Protein AF-A0A3C0KDW2-F1 (afdb_monomer)

pLDDT: mean 90.24, std 12.0, range [50.56, 98.5]

Mean predicted aligned error: 4.01 Å

Radius of gyration: 10.25 Å; Cα contacts (8 Å, |Δi|>4): 35; chains: 1; bounding box: 19×29×20 Å

Solvent-accessible surface area (backbone atoms only — not comparable to full-atom values): 2869 Å² total; per-residue (Å²): 132,90,75,86,57,75,69,43,58,54,51,49,51,38,33,70,75,62,74,30,65,65,62,29,11,58,77,68,75,44,54,46,74,59,42,55,52,43,51,53,52,45,40,61,68,74,71,104

Nearest PDB structures (foldseek):
  5y9s-assembly1_D  TM=9.888E-01  e=9.982E-04  Vibrio vulnificus CMCP6
  7dwo-assembly1_A  TM=9.893E-01  e=1.136E-03  Aliivibrio fischeri ES114
  4pzj-assembly1_A-2  TM=9.302E-01  e=2.711E-02  Eggerthella lenta DSM 2243
  3hhg-assembly1_D  TM=8.868E-01  e=3.512E-02  Neisseria meningitidis serogroup B
  4ldz-assembly1_B  TM=8.408E-01  e=1.822E+00  Bacillus subtilis subsp. subtilis str. 168

Foldseek 3Di:
DPDDDPVLVVLVVLCVVPVDLCRSCVVSVHHSVVSVVSPVVVCVVVVD

Secondary structure (DSSP, 8-state):
--PPPHHHHHHHHHHHHH--HHHHHHHTTS-HHHHHHHHHHHHHHHT-

Sequence (48 aa):
MRRMETKWLEDFVSLAETRSFSRSAQLRHVTQPAFSRRIQALEAWAGT

Structure (mmCIF, N/CA/C/O backbone):
data_AF-A0A3C0KDW2-F1
#
_entry.id   AF-A0A3C0KDW2-F1
#
loop_
_atom_site.group_PDB
_atom_site.id
_atom_site.type_symbol
_atom_site.label_atom_id
_atom_site.label_alt_id
_atom_site.label_comp_id
_atom_site.label_asym_id
_atom_site.label_entity_id
_atom_site.label_seq_id
_atom_site.pdbx_PDB_ins_code
_atom_site.Cartn_x
_atom_site.Cartn_y
_atom_site.Cartn_z
_atom_site.occupancy
_atom_site.B_iso_or_equiv
_atom_site.auth_seq_id
_atom_site.auth_comp_id
_atom_site.auth_asym_id
_atom_site.auth_atom_id
_atom_site.pdbx_PDB_model_num
ATOM 1 N N . MET A 1 1 ? -9.898 18.082 -3.815 1.00 50.56 1 MET A N 1
ATOM 2 C CA . MET A 1 1 ? -10.560 16.964 -3.107 1.00 50.56 1 MET A CA 1
ATOM 3 C C . MET A 1 1 ? -9.992 15.661 -3.656 1.00 50.56 1 MET A C 1
ATOM 5 O O . MET A 1 1 ? -10.205 15.392 -4.832 1.00 50.56 1 MET A O 1
ATOM 9 N N . ARG A 1 2 ? -9.177 14.918 -2.887 1.00 60.69 2 ARG A N 1
ATOM 10 C CA . ARG A 1 2 ? -8.653 13.614 -3.342 1.00 60.69 2 ARG A CA 1
ATOM 11 C C . ARG A 1 2 ? -9.843 12.665 -3.493 1.00 60.69 2 ARG A C 1
ATOM 13 O O . ARG A 1 2 ? -10.540 12.405 -2.518 1.00 60.69 2 ARG A O 1
ATOM 20 N N . ARG A 1 3 ? -10.128 12.234 -4.721 1.00 67.50 3 ARG A N 1
ATOM 21 C CA . ARG A 1 3 ? -11.214 11.295 -5.011 1.00 67.50 3 ARG A CA 1
ATOM 22 C C . ARG A 1 3 ? -10.690 9.896 -4.672 1.00 67.50 3 ARG A C 1
ATOM 24 O O . ARG A 1 3 ? -9.631 9.527 -5.166 1.00 67.50 3 ARG A O 1
ATOM 31 N N . MET A 1 4 ? -11.376 9.182 -3.784 1.00 68.44 4 MET A N 1
ATOM 32 C CA . MET A 1 4 ? -11.006 7.817 -3.400 1.00 68.44 4 MET A CA 1
ATOM 33 C C . MET A 1 4 ? -11.041 6.904 -4.635 1.00 68.44 4 MET A C 1
ATOM 35 O O . MET A 1 4 ? -11.990 6.974 -5.419 1.00 68.44 4 MET A O 1
ATOM 39 N N . GLU A 1 5 ? -10.008 6.080 -4.822 1.00 72.19 5 GLU A N 1
ATOM 40 C CA . GLU A 1 5 ? -9.993 5.041 -5.853 1.00 72.19 5 GLU A CA 1
ATOM 41 C C . GLU A 1 5 ? -10.416 3.705 -5.242 1.00 72.19 5 GLU A C 1
ATOM 43 O O . GLU A 1 5 ? -9.784 3.218 -4.307 1.00 72.19 5 GLU A O 1
ATOM 48 N N . THR A 1 6 ? -11.437 3.059 -5.810 1.00 75.62 6 THR A N 1
ATOM 49 C CA . THR A 1 6 ? -11.976 1.774 -5.323 1.00 75.62 6 THR A CA 1
ATOM 50 C C . THR A 1 6 ? -10.900 0.687 -5.192 1.00 75.62 6 THR A C 1
ATOM 52 O O . THR A 1 6 ? -10.976 -0.171 -4.317 1.00 75.62 6 THR A O 1
ATOM 55 N N . LYS A 1 7 ? -9.839 0.777 -6.006 1.00 75.81 7 LYS A N 1
ATOM 56 C CA . LYS A 1 7 ? -8.675 -0.120 -5.981 1.00 75.81 7 LYS A CA 1
ATOM 57 C C . LYS A 1 7 ? -7.916 -0.113 -4.651 1.00 75.81 7 LYS A C 1
ATOM 59 O O . LYS A 1 7 ? -7.283 -1.115 -4.330 1.00 75.81 7 LYS A O 1
ATOM 64 N N . TRP A 1 8 ? -7.974 0.978 -3.883 1.00 80.50 8 TRP A N 1
ATOM 65 C CA . TRP A 1 8 ? -7.306 1.076 -2.581 1.00 80.50 8 TRP A CA 1
ATOM 66 C C . TRP A 1 8 ? -7.986 0.210 -1.521 1.00 80.50 8 TRP A C 1
ATOM 68 O O . TRP A 1 8 ? -7.303 -0.395 -0.701 1.00 80.50 8 TRP A O 1
ATOM 78 N N . LEU A 1 9 ? -9.316 0.091 -1.568 1.00 87.06 9 LEU A N 1
ATOM 79 C CA . LEU A 1 9 ? -10.053 -0.785 -0.656 1.00 87.06 9 LEU A CA 1
ATOM 80 C C . LEU A 1 9 ? -9.721 -2.253 -0.917 1.00 87.06 9 LEU A C 1
ATOM 82 O O . LEU A 1 9 ? -9.500 -3.011 0.021 1.00 87.06 9 LEU A O 1
ATOM 86 N N . GLU A 1 10 ? -9.602 -2.644 -2.184 1.00 93.00 10 GLU A N 1
ATOM 87 C CA . GLU A 1 10 ? -9.139 -3.985 -2.535 1.00 93.00 10 GLU A CA 1
ATOM 88 C C . GLU A 1 10 ? -7.697 -4.227 -2.038 1.00 93.00 10 GLU A C 1
ATOM 90 O O . GLU A 1 10 ? -7.353 -5.347 -1.649 1.00 93.00 10 GLU A O 1
ATOM 95 N N . ASP A 1 11 ? -6.817 -3.208 -2.086 1.00 95.00 11 ASP A N 1
ATOM 96 C CA . ASP A 1 11 ? -5.421 -3.340 -1.630 1.00 95.00 11 ASP A CA 1
ATOM 97 C C . ASP A 1 11 ? -5.411 -3.566 -0.115 1.00 95.00 11 ASP A C 1
ATOM 99 O O . ASP A 1 11 ? -4.733 -4.465 0.382 1.00 95.00 11 ASP A O 1
ATOM 103 N N . PHE A 1 12 ? -6.248 -2.823 0.605 1.00 95.06 12 PHE A N 1
ATOM 104 C CA . PHE A 1 12 ? -6.439 -2.984 2.037 1.00 95.06 12 PHE A CA 1
ATOM 105 C C . PHE A 1 12 ? -7.000 -4.360 2.419 1.00 95.06 12 PHE A C 1
ATOM 107 O O . PHE A 1 12 ? -6.437 -5.016 3.293 1.00 95.06 12 PHE A O 1
ATOM 114 N N . VAL A 1 13 ? -8.052 -4.838 1.742 1.00 96.50 13 VAL A N 1
ATOM 115 C CA . VAL A 1 13 ? -8.619 -6.179 1.980 1.00 96.50 13 VAL A CA 1
ATOM 116 C C . VAL A 1 13 ? -7.557 -7.257 1.764 1.00 96.50 13 VAL A C 1
ATOM 118 O O . VAL A 1 13 ? -7.347 -8.093 2.640 1.00 96.50 13 VAL A O 1
ATOM 121 N N . SER A 1 14 ? -6.807 -7.186 0.659 1.00 97.62 14 SER A N 1
ATOM 122 C CA . SER A 1 14 ? -5.717 -8.131 0.400 1.00 97.62 14 SER A CA 1
ATOM 123 C C . SER A 1 14 ? -4.662 -8.109 1.509 1.00 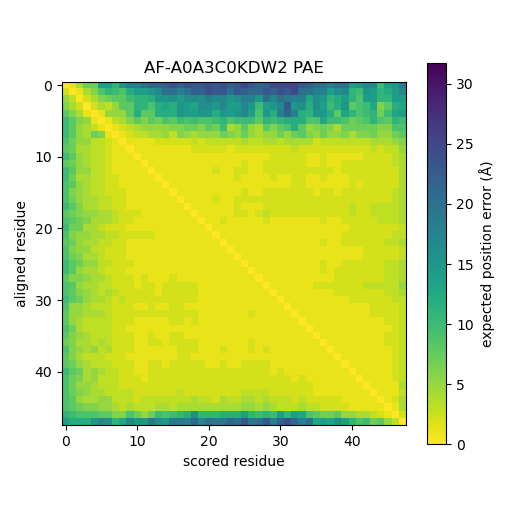97.62 14 SER A C 1
ATOM 125 O O . SER A 1 14 ? -4.156 -9.162 1.901 1.00 97.62 14 SER A O 1
ATOM 127 N N . LEU A 1 15 ? -4.302 -6.927 2.020 1.00 98.19 15 LEU A N 1
ATOM 128 C CA . LEU A 1 15 ? -3.328 -6.804 3.104 1.00 98.19 15 LEU A CA 1
ATOM 129 C C . LEU A 1 15 ? -3.861 -7.383 4.422 1.00 98.19 15 LEU A C 1
ATOM 131 O O . LEU A 1 15 ?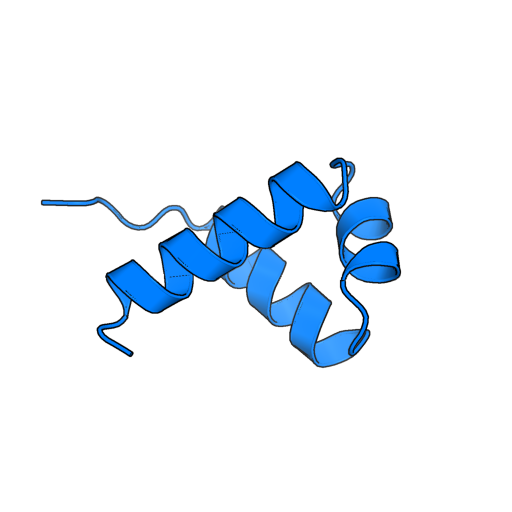 -3.110 -8.046 5.137 1.00 98.19 15 LEU A O 1
ATOM 135 N N . ALA A 1 16 ? -5.144 -7.185 4.724 1.00 97.56 16 ALA A N 1
ATOM 136 C CA . ALA A 1 16 ? -5.788 -7.736 5.914 1.00 97.56 16 ALA A CA 1
ATOM 137 C C . ALA A 1 16 ? -5.845 -9.276 5.889 1.00 97.56 16 ALA A C 1
ATOM 139 O O . ALA A 1 16 ? -5.601 -9.922 6.911 1.00 97.56 16 ALA A O 1
ATOM 140 N N . GLU A 1 17 ? -6.109 -9.864 4.720 1.00 97.94 17 GLU A N 1
ATO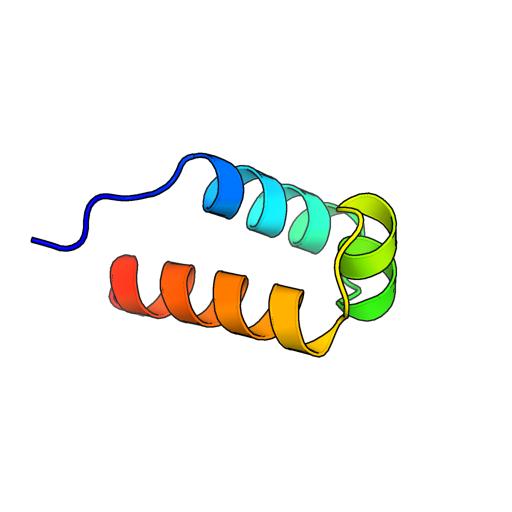M 141 C CA . GLU A 1 17 ? -6.166 -11.317 4.522 1.00 97.94 17 GLU A CA 1
ATOM 142 C C . GLU A 1 17 ? -4.785 -11.975 4.596 1.00 97.94 17 GLU A C 1
ATOM 144 O O . GLU A 1 17 ? -4.609 -13.003 5.249 1.00 97.94 17 GLU A O 1
ATOM 149 N N . THR A 1 18 ? -3.785 -11.399 3.924 1.00 97.88 18 THR A N 1
ATOM 150 C CA . THR A 1 18 ? -2.456 -12.022 3.832 1.00 97.88 18 THR A CA 1
ATOM 151 C C . THR A 1 18 ? -1.541 -11.674 4.997 1.00 97.88 18 THR A C 1
ATOM 153 O O . THR A 1 18 ? -0.576 -12.401 5.242 1.00 97.88 18 THR A O 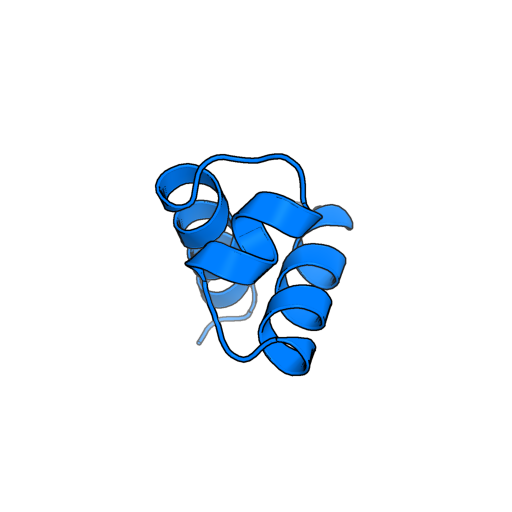1
ATOM 156 N N . ARG A 1 19 ? -1.787 -10.534 5.658 1.00 97.75 19 ARG A N 1
ATOM 157 C CA . ARG A 1 19 ? -0.900 -9.904 6.648 1.00 97.75 19 ARG A CA 1
ATOM 158 C C . ARG A 1 19 ? 0.542 -9.737 6.147 1.00 97.75 19 ARG A C 1
ATOM 160 O O . ARG A 1 19 ? 1.486 -9.769 6.931 1.00 97.75 19 ARG A O 1
ATOM 167 N N . SER A 1 20 ? 0.732 -9.592 4.832 1.00 98.31 20 SER A N 1
ATOM 168 C CA . SER A 1 20 ? 2.050 -9.532 4.198 1.00 98.31 20 SER A CA 1
ATOM 169 C C . SER A 1 20 ? 2.049 -8.629 2.965 1.00 98.31 20 SER A C 1
ATOM 171 O O . SER A 1 20 ? 1.448 -8.946 1.941 1.00 98.31 20 SER A O 1
ATOM 173 N N . PHE A 1 21 ? 2.816 -7.537 3.024 1.00 98.06 21 PHE A N 1
ATOM 174 C CA . PHE A 1 21 ? 2.967 -6.593 1.910 1.00 98.06 21 PHE A CA 1
ATOM 175 C C . PHE A 1 21 ? 3.495 -7.254 0.631 1.00 98.06 21 PHE A C 1
ATOM 177 O O . PHE A 1 21 ? 2.985 -6.986 -0.455 1.00 98.06 21 PHE A O 1
ATOM 184 N N . SER A 1 22 ? 4.494 -8.134 0.741 1.00 98.25 22 SER A N 1
ATOM 185 C CA . SER A 1 22 ? 5.063 -8.825 -0.422 1.00 98.25 22 SER A CA 1
ATOM 186 C C . SER A 1 22 ? 4.048 -9.763 -1.076 1.00 98.25 22 SER A C 1
ATOM 188 O O . SER A 1 22 ? 3.925 -9.772 -2.300 1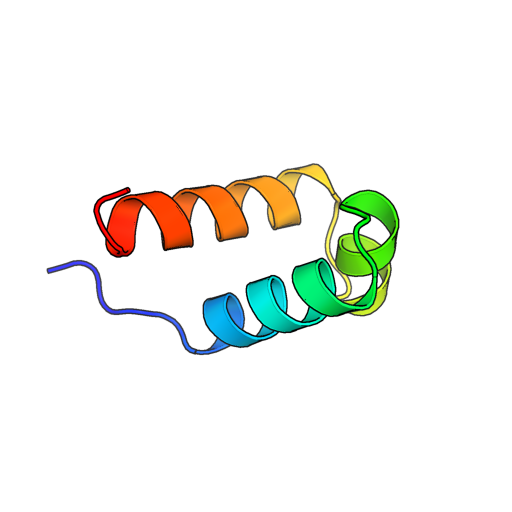.00 98.25 22 SER A O 1
ATOM 190 N N . ARG A 1 23 ? 3.280 -10.513 -0.271 1.00 98.19 23 ARG A N 1
ATOM 191 C CA . ARG A 1 23 ? 2.252 -11.433 -0.776 1.00 98.19 23 ARG A CA 1
ATOM 192 C C . ARG A 1 23 ? 1.079 -10.681 -1.406 1.00 98.19 23 ARG A C 1
ATOM 194 O O . ARG A 1 23 ? 0.646 -11.048 -2.494 1.00 98.19 23 ARG A O 1
ATOM 201 N N . SER A 1 24 ? 0.595 -9.611 -0.779 1.00 98.50 24 SER A N 1
ATOM 202 C CA . SER A 1 24 ? -0.475 -8.786 -1.352 1.00 98.50 24 SER A CA 1
ATOM 203 C C . SER A 1 24 ? -0.060 -8.086 -2.640 1.00 98.50 24 SER A C 1
ATOM 205 O O . SER A 1 24 ? -0.839 -8.048 -3.587 1.00 98.50 24 SER A O 1
ATOM 207 N N . ALA A 1 25 ? 1.181 -7.601 -2.735 1.00 98.12 25 ALA A N 1
ATOM 208 C CA . ALA A 1 25 ? 1.683 -6.999 -3.967 1.00 98.12 25 ALA A CA 1
ATOM 209 C C . ALA A 1 25 ? 1.681 -7.994 -5.141 1.00 98.12 25 ALA A C 1
ATOM 211 O O . ALA A 1 25 ? 1.227 -7.654 -6.235 1.00 98.12 25 ALA A O 1
ATOM 212 N N . GLN A 1 26 ? 2.101 -9.242 -4.894 1.00 98.25 26 GLN A N 1
ATOM 213 C CA . GLN A 1 26 ? 2.028 -10.323 -5.883 1.00 98.25 26 GLN A CA 1
ATOM 214 C C . GLN A 1 26 ? 0.581 -10.604 -6.317 1.00 98.25 26 GLN A C 1
ATOM 216 O O . GLN A 1 26 ? 0.309 -10.636 -7.516 1.00 98.25 26 GLN A O 1
ATOM 221 N N . LEU A 1 27 ? -0.350 -10.745 -5.363 1.00 97.88 27 LEU A N 1
ATOM 222 C CA . LEU A 1 27 ? -1.773 -10.997 -5.645 1.00 97.88 27 LEU A CA 1
ATOM 223 C C . LEU A 1 27 ? -2.451 -9.851 -6.404 1.00 97.88 27 LEU A C 1
ATOM 225 O O . LEU A 1 27 ? -3.390 -10.079 -7.159 1.00 97.88 27 LEU A O 1
ATOM 229 N N . ARG A 1 28 ? -1.983 -8.616 -6.213 1.00 96.31 28 ARG A N 1
ATOM 230 C CA . ARG A 1 28 ? -2.511 -7.422 -6.888 1.00 96.31 28 ARG A CA 1
ATOM 231 C C . ARG A 1 28 ? -1.726 -7.030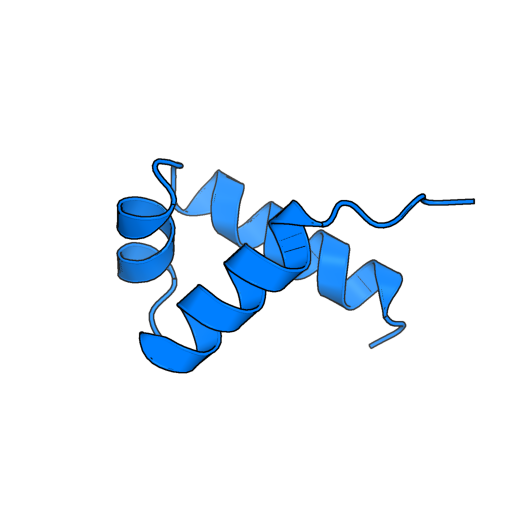 -8.134 1.00 96.31 28 ARG A C 1
ATOM 233 O O . ARG A 1 28 ? -1.979 -5.964 -8.693 1.00 96.31 28 ARG A O 1
ATOM 240 N N . HIS A 1 29 ? -0.818 -7.898 -8.585 1.00 97.00 29 HIS A N 1
ATOM 241 C CA . HIS A 1 29 ? -0.022 -7.736 -9.801 1.00 97.00 29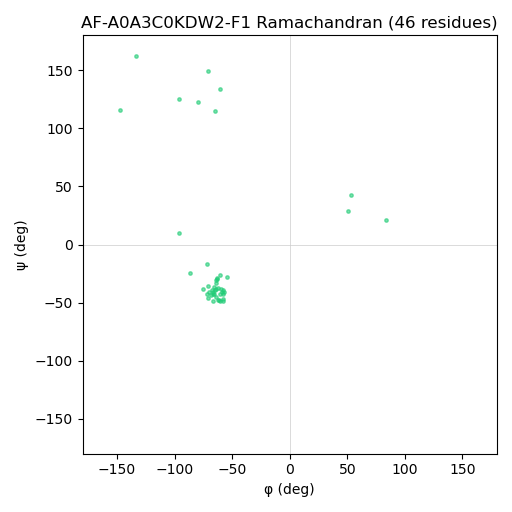 HIS A CA 1
ATOM 242 C C . HIS A 1 29 ? 0.728 -6.398 -9.861 1.00 97.00 29 HIS A C 1
ATOM 244 O O . HIS A 1 29 ? 0.777 -5.724 -10.889 1.00 97.00 29 HIS A O 1
ATOM 250 N N . VAL A 1 30 ? 1.319 -6.002 -8.733 1.00 96.81 30 VAL A N 1
ATOM 251 C CA . VAL A 1 30 ? 2.131 -4.790 -8.604 1.00 96.81 30 VAL A CA 1
ATOM 252 C C . VAL A 1 30 ? 3.430 -5.087 -7.868 1.00 96.81 30 VAL A C 1
ATOM 254 O O . VAL A 1 30 ? 3.569 -6.086 -7.168 1.00 96.81 30 VAL A O 1
ATOM 257 N N . THR A 1 31 ? 4.406 -4.192 -7.991 1.00 98.44 31 THR A N 1
ATOM 258 C CA . THR A 1 31 ? 5.611 -4.274 -7.162 1.00 98.44 31 THR A CA 1
ATOM 259 C C . THR A 1 31 ? 5.280 -3.911 -5.714 1.00 98.44 31 THR A C 1
ATOM 261 O O . THR A 1 31 ? 4.414 -3.071 -5.453 1.00 98.44 31 THR A O 1
ATOM 264 N N . GLN A 1 32 ? 5.994 -4.499 -4.753 1.00 98.31 32 GLN A N 1
ATOM 265 C CA . GLN A 1 32 ? 5.787 -4.201 -3.332 1.00 98.31 32 GLN A CA 1
ATOM 266 C C . GLN A 1 32 ? 5.948 -2.702 -2.993 1.00 98.31 32 GLN A C 1
ATOM 268 O O . GLN A 1 32 ? 5.073 -2.173 -2.308 1.00 98.31 32 GLN A O 1
ATOM 273 N N . PRO A 1 33 ? 6.925 -1.953 -3.549 1.00 98.44 33 PRO A N 1
ATOM 274 C CA . PRO A 1 33 ? 6.991 -0.501 -3.353 1.00 98.44 33 PRO A CA 1
ATOM 275 C C . PRO A 1 33 ? 5.807 0.279 -3.947 1.00 98.44 33 PRO A C 1
ATOM 277 O O . PRO A 1 33 ? 5.453 1.348 -3.451 1.00 98.44 33 PRO A O 1
ATOM 280 N N . ALA A 1 34 ? 5.191 -0.200 -5.033 1.00 96.38 34 ALA A N 1
ATOM 281 C CA . ALA A 1 34 ? 3.977 0.416 -5.570 1.00 96.38 34 ALA A CA 1
ATOM 282 C C . ALA A 1 34 ? 2.770 0.139 -4.664 1.00 96.38 34 ALA A C 1
ATOM 284 O O . ALA A 1 34 ? 2.009 1.058 -4.377 1.00 96.38 34 ALA A O 1
ATOM 285 N N . PHE A 1 35 ? 2.640 -1.093 -4.171 1.00 96.94 35 PHE A N 1
ATOM 286 C CA . PHE A 1 35 ? 1.584 -1.486 -3.241 1.00 96.94 35 PHE A CA 1
ATOM 287 C C . PHE A 1 35 ? 1.653 -0.700 -1.922 1.00 96.94 35 PHE A C 1
ATOM 289 O O . PHE A 1 35 ? 0.661 -0.102 -1.514 1.00 96.94 35 PHE A O 1
ATOM 296 N N . SER A 1 36 ? 2.834 -0.595 -1.300 1.00 97.50 36 SER A N 1
ATOM 297 C CA . SER A 1 36 ? 3.016 0.183 -0.065 1.00 97.50 36 SER A CA 1
ATOM 298 C C . SER A 1 36 ? 2.619 1.655 -0.229 1.00 97.50 36 SER A C 1
ATOM 300 O O . SER A 1 36 ? 1.958 2.203 0.647 1.00 97.50 36 SER A O 1
ATOM 302 N N . ARG A 1 37 ? 2.930 2.284 -1.373 1.00 96.12 37 ARG A N 1
ATOM 303 C CA . ARG A 1 37 ? 2.499 3.665 -1.660 1.00 96.12 37 ARG A CA 1
ATOM 304 C C . ARG A 1 37 ? 0.980 3.812 -1.765 1.00 96.12 37 ARG A C 1
ATOM 306 O O . ARG A 1 37 ? 0.454 4.858 -1.398 1.00 96.12 37 ARG A O 1
ATOM 313 N N . ARG A 1 38 ? 0.270 2.793 -2.261 1.00 95.25 38 ARG A N 1
ATOM 314 C CA . ARG A 1 38 ? -1.201 2.810 -2.335 1.00 95.25 38 ARG A CA 1
ATOM 315 C C . ARG A 1 38 ? -1.843 2.711 -0.953 1.00 95.25 38 ARG A C 1
ATOM 317 O O . ARG A 1 38 ? -2.774 3.459 -0.684 1.00 95.25 38 ARG A O 1
ATOM 324 N N . ILE A 1 39 ? -1.304 1.872 -0.065 1.00 95.56 39 ILE A N 1
ATOM 325 C CA . ILE A 1 39 ? -1.764 1.781 1.331 1.00 95.56 39 ILE A CA 1
ATOM 326 C C . ILE A 1 39 ? -1.521 3.101 2.076 1.00 95.56 39 ILE A C 1
ATOM 328 O O . ILE A 1 39 ? -2.448 3.633 2.671 1.00 95.56 39 ILE A O 1
ATOM 332 N N . GLN A 1 40 ? -0.338 3.705 1.933 1.00 94.38 40 GLN A N 1
ATOM 333 C CA . GLN A 1 40 ? -0.055 5.026 2.514 1.00 94.38 40 GLN A CA 1
ATOM 334 C C . GLN A 1 40 ? -1.003 6.115 1.991 1.00 94.38 40 GLN A C 1
ATOM 336 O O . GLN A 1 40 ? -1.423 6.998 2.736 1.00 94.38 40 GLN A O 1
ATOM 341 N N . ALA A 1 41 ? -1.351 6.076 0.700 1.00 91.75 41 ALA A N 1
ATOM 342 C CA . ALA A 1 41 ? -2.307 7.017 0.123 1.00 91.75 41 ALA A CA 1
ATOM 343 C C . ALA A 1 41 ? -3.721 6.836 0.697 1.00 91.75 41 ALA A C 1
ATOM 345 O O . ALA A 1 41 ? -4.417 7.834 0.899 1.00 91.75 41 ALA A O 1
ATOM 346 N N . LEU A 1 42 ? -4.120 5.5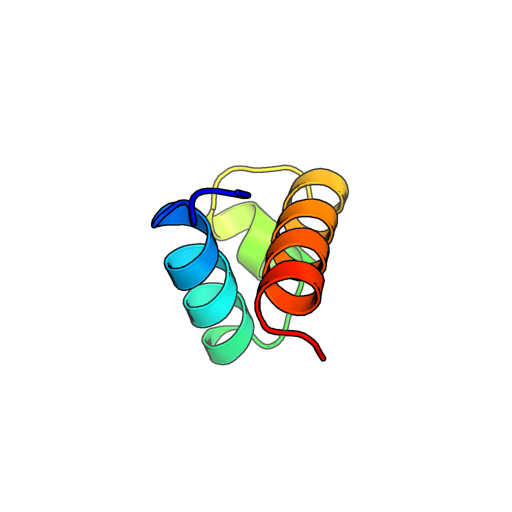90 0.977 1.00 91.88 42 LEU A N 1
ATOM 347 C CA . LEU A 1 42 ? -5.379 5.257 1.638 1.00 91.88 42 LEU A CA 1
ATOM 348 C C . LEU A 1 42 ? -5.404 5.746 3.093 1.00 91.88 42 LEU A C 1
ATOM 350 O O . LEU A 1 42 ? -6.364 6.407 3.476 1.00 91.88 42 LEU A O 1
ATOM 354 N N . GLU A 1 43 ? -4.356 5.475 3.873 1.00 91.94 43 GLU A N 1
ATOM 355 C CA . GLU A 1 43 ? -4.213 5.940 5.265 1.00 91.94 43 GLU A CA 1
ATOM 356 C C . GLU A 1 43 ? -4.271 7.473 5.337 1.00 91.94 43 GLU A C 1
ATOM 358 O O . GLU A 1 43 ? -5.094 8.047 6.051 1.00 91.94 43 GLU A O 1
ATOM 363 N N . ALA A 1 44 ? -3.499 8.151 4.482 1.00 91.19 44 ALA A N 1
ATOM 364 C CA . ALA A 1 44 ? -3.498 9.609 4.399 1.00 91.19 44 ALA A CA 1
ATOM 365 C C . ALA A 1 44 ? -4.850 10.194 3.953 1.00 91.19 44 ALA A C 1
ATOM 367 O O . ALA A 1 44 ? -5.172 11.334 4.284 1.00 91.19 44 ALA A O 1
ATOM 368 N N . TRP A 1 45 ? -5.633 9.455 3.160 1.00 88.12 45 TRP A N 1
ATOM 369 C CA . TRP A 1 45 ? -6.992 9.857 2.794 1.00 88.12 45 TRP A CA 1
ATOM 370 C C . TRP A 1 45 ? -7.979 9.659 3.951 1.00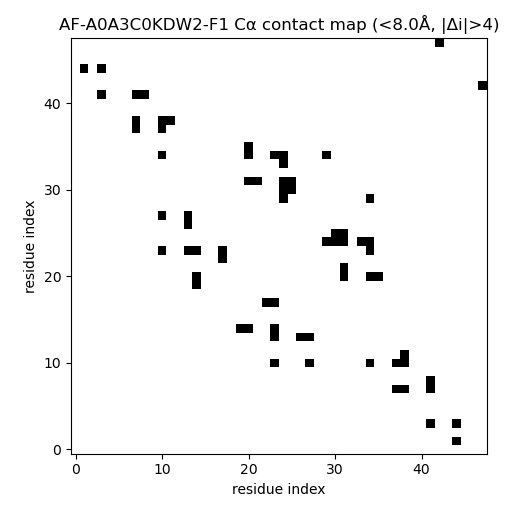 88.12 45 TRP A C 1
ATOM 372 O O . TRP A 1 45 ? -8.852 10.504 4.139 1.00 88.12 45 TRP A O 1
ATOM 382 N N . ALA A 1 46 ? -7.830 8.581 4.724 1.00 88.00 46 ALA A N 1
ATOM 383 C CA . ALA A 1 46 ? -8.674 8.271 5.876 1.00 88.00 46 ALA A CA 1
ATOM 384 C C . ALA A 1 46 ? -8.418 9.194 7.083 1.00 88.00 46 ALA A C 1
ATOM 386 O O . ALA A 1 46 ? -9.270 9.284 7.965 1.00 88.00 46 ALA A O 1
ATOM 387 N N . GLY A 1 47 ? -7.288 9.908 7.102 1.00 82.38 47 GLY A N 1
ATOM 388 C CA . GLY A 1 47 ? -6.944 10.866 8.156 1.00 82.38 47 GLY A CA 1
ATOM 389 C C . GLY A 1 47 ? -6.304 10.231 9.391 1.00 82.38 47 GLY A C 1
ATOM 390 O O . GLY A 1 47 ? -6.361 10.825 10.466 1.00 82.38 47 GLY A O 1
ATOM 391 N N . THR A 1 48 ? -5.733 9.036 9.237 1.00 58.22 48 THR A N 1
ATOM 392 C CA . THR A 1 48 ? -4.903 8.355 10.244 1.00 58.22 48 THR A CA 1
ATOM 393 C C . THR A 1 48 ? -3.442 8.752 10.136 1.00 58.22 48 THR A C 1
ATOM 395 O O . THR A 1 48 ? -2.967 8.879 8.982 1.00 58.22 48 THR A O 1
#